Protein AF-A0A6A3FK23-F1 (afdb_monomer_lite)

Sequence (75 aa):
MFIALVILKHFDMWDKHAVDFGLKPNTLEKMIYKLLTVIEPVLCVKFVKRVAMTEQRVSRNTFRNCSYELYATDV

Organism: NCBI:txid53985

Foldseek 3Di:
DVVVLVVCVVVVVLVVVCVVVVHHSVVVSVVVVVVCVVCVVVCCVVPVDPDALVNCVVVVVDPPPDPCSVVDHDD

Secondary structure (DSSP, 8-state):
-HHHHHHHHHTTHHHHHHHHTTS-HHHHHHHHHHHHHHHHHHHHHHH-----HHHHHHTT---TT-GGGGG----

pLDDT: mean 74.73, std 11.16, range [51.44, 90.38]

Radius of gyration: 18.88 Å; chains: 1; bounding box: 34×22×48 Å

Structure (mmCIF, N/CA/C/O backbone):
data_AF-A0A6A3FK23-F1
#
_entry.id   AF-A0A6A3FK23-F1
#
loop_
_atom_site.group_PDB
_atom_site.id
_atom_site.type_symbol
_atom_site.label_atom_id
_atom_site.label_alt_id
_atom_site.label_comp_id
_atom_site.label_asym_id
_atom_site.label_entity_id
_atom_site.label_seq_id
_atom_site.pdbx_PDB_ins_code
_atom_site.Cartn_x
_atom_site.Cartn_y
_atom_site.Cartn_z
_atom_site.occupancy
_atom_site.B_iso_or_equiv
_atom_site.auth_seq_id
_atom_site.auth_comp_id
_atom_site.auth_asym_id
_atom_site.auth_atom_id
_atom_site.pdbx_PDB_model_num
ATOM 1 N N . MET A 1 1 ? -1.346 2.045 3.380 1.00 65.94 1 MET A N 1
ATOM 2 C CA . MET A 1 1 ? -0.578 1.716 2.154 1.00 65.94 1 MET A CA 1
ATOM 3 C C . MET A 1 1 ? 0.352 2.838 1.680 1.00 65.94 1 MET A C 1
ATOM 5 O O . MET A 1 1 ? 1.363 2.547 1.056 1.00 65.94 1 MET A O 1
ATOM 9 N N . PHE A 1 2 ? 0.087 4.099 2.038 1.00 65.56 2 PHE A N 1
ATOM 10 C CA . PHE A 1 2 ? 0.913 5.260 1.675 1.00 65.56 2 PHE A CA 1
ATOM 11 C C . PHE A 1 2 ? 2.404 5.139 2.056 1.00 65.56 2 PHE A C 1
ATOM 13 O O . PHE A 1 2 ? 3.273 5.458 1.254 1.00 65.56 2 PHE A O 1
ATOM 20 N N . ILE A 1 3 ? 2.713 4.587 3.236 1.00 72.62 3 ILE A N 1
ATOM 21 C CA . ILE A 1 3 ? 4.098 4.377 3.694 1.00 72.62 3 ILE A CA 1
ATOM 22 C C . ILE A 1 3 ? 4.890 3.449 2.760 1.00 72.62 3 ILE A C 1
ATOM 24 O O . ILE A 1 3 ? 6.057 3.714 2.500 1.00 72.62 3 ILE A O 1
ATOM 28 N N . ALA A 1 4 ? 4.263 2.414 2.187 1.00 71.56 4 ALA A N 1
ATOM 29 C CA . ALA A 1 4 ? 4.940 1.510 1.254 1.00 71.56 4 ALA A CA 1
ATOM 30 C C . ALA A 1 4 ? 5.352 2.226 -0.045 1.00 71.56 4 ALA A C 1
ATOM 32 O O . ALA A 1 4 ? 6.466 2.036 -0.521 1.00 71.56 4 ALA A O 1
ATOM 33 N N . LEU A 1 5 ? 4.490 3.100 -0.578 1.00 71.38 5 LEU A N 1
ATOM 34 C CA . LEU A 1 5 ? 4.796 3.921 -1.757 1.00 71.38 5 LEU A CA 1
ATOM 35 C C . LEU A 1 5 ? 5.886 4.957 -1.472 1.00 71.38 5 LEU A C 1
ATOM 37 O O . LEU A 1 5 ? 6.770 5.166 -2.301 1.00 71.38 5 LEU A O 1
ATOM 41 N N . VAL A 1 6 ? 5.845 5.578 -0.290 1.00 73.81 6 VAL A N 1
ATOM 42 C CA . VAL A 1 6 ? 6.860 6.544 0.153 1.00 73.81 6 VAL A CA 1
ATOM 43 C C . VAL A 1 6 ? 8.222 5.871 0.305 1.00 73.81 6 VAL A C 1
ATOM 45 O O . VAL A 1 6 ? 9.213 6.421 -0.161 1.00 73.81 6 VAL A O 1
ATOM 48 N N . ILE A 1 7 ? 8.274 4.667 0.882 1.00 75.62 7 ILE A N 1
ATOM 49 C CA . ILE A 1 7 ? 9.503 3.870 0.995 1.00 75.62 7 ILE A CA 1
ATOM 50 C C . ILE A 1 7 ? 10.044 3.537 -0.398 1.00 75.62 7 ILE A C 1
ATOM 52 O O . ILE A 1 7 ? 11.195 3.848 -0.691 1.00 75.62 7 ILE A O 1
ATOM 56 N N . LEU A 1 8 ? 9.215 2.979 -1.286 1.00 73.38 8 LEU A N 1
ATOM 57 C CA . LEU A 1 8 ? 9.657 2.595 -2.632 1.00 73.38 8 LEU A CA 1
ATOM 58 C C . LEU A 1 8 ? 10.204 3.789 -3.427 1.00 73.38 8 LEU A C 1
ATOM 60 O O . LEU A 1 8 ? 11.181 3.658 -4.161 1.00 73.38 8 LEU A O 1
ATOM 64 N N . LYS A 1 9 ? 9.596 4.965 -3.236 1.00 74.12 9 LYS A N 1
ATOM 65 C CA . LYS A 1 9 ? 10.050 6.228 -3.822 1.00 74.12 9 LYS A CA 1
ATOM 66 C C . LYS A 1 9 ? 11.331 6.763 -3.185 1.00 74.12 9 LYS A C 1
ATOM 68 O O . LYS A 1 9 ? 12.182 7.267 -3.902 1.00 74.12 9 LYS A O 1
ATOM 73 N N . HIS A 1 10 ? 11.478 6.664 -1.868 1.00 75.56 10 HIS A N 1
ATOM 74 C CA . HIS A 1 10 ? 12.647 7.177 -1.153 1.00 75.56 10 HIS A CA 1
ATOM 75 C C . HIS A 1 10 ? 13.926 6.394 -1.469 1.00 75.56 10 HIS A C 1
ATOM 77 O O . HIS A 1 10 ? 14.999 6.981 -1.545 1.00 75.56 10 HIS A O 1
ATOM 83 N N . PHE A 1 11 ? 13.810 5.084 -1.686 1.00 76.00 11 PHE A N 1
ATOM 84 C CA . PHE A 1 11 ? 14.949 4.218 -1.996 1.00 76.00 11 PHE A CA 1
ATOM 85 C C . PHE A 1 11 ? 15.300 4.152 -3.491 1.00 76.00 11 PHE A C 1
ATOM 87 O O . PHE A 1 11 ? 16.109 3.311 -3.876 1.00 76.00 11 PHE A O 1
ATOM 94 N N . ASP A 1 12 ? 14.677 4.988 -4.328 1.00 71.00 12 ASP A N 1
ATOM 95 C CA . ASP A 1 12 ? 14.851 5.000 -5.790 1.00 71.00 12 ASP A CA 1
ATOM 96 C C . ASP A 1 12 ? 14.710 3.603 -6.434 1.00 71.00 12 ASP A C 1
ATOM 98 O O . ASP A 1 12 ? 15.317 3.253 -7.446 1.00 71.00 12 ASP A O 1
ATOM 102 N N . MET A 1 13 ? 13.891 2.747 -5.810 1.00 75.94 13 MET A N 1
ATOM 103 C CA . MET A 1 13 ? 13.745 1.346 -6.212 1.00 75.94 13 MET A CA 1
ATOM 104 C C . MET A 1 13 ? 12.956 1.208 -7.513 1.00 75.94 13 MET A C 1
ATOM 106 O O . MET A 1 13 ? 12.975 0.143 -8.127 1.00 75.94 13 MET A O 1
ATOM 110 N N . TRP A 1 14 ? 12.276 2.273 -7.942 1.00 79.06 14 TRP A N 1
ATOM 111 C CA . TRP A 1 14 ? 11.524 2.298 -9.189 1.00 79.06 14 TRP A CA 1
ATOM 112 C C . TRP A 1 14 ? 12.429 2.108 -10.394 1.00 79.06 14 TRP A C 1
ATOM 114 O O . TRP A 1 14 ? 12.089 1.289 -11.238 1.00 79.06 14 TRP A O 1
ATOM 124 N N . ASP A 1 15 ? 13.570 2.794 -10.466 1.00 78.69 15 ASP A N 1
ATOM 125 C CA . ASP A 1 15 ? 14.490 2.672 -11.599 1.00 78.69 15 ASP A CA 1
ATOM 126 C C . ASP A 1 15 ? 15.132 1.288 -11.657 1.00 78.69 15 ASP A C 1
ATOM 128 O O . ASP A 1 15 ? 15.137 0.644 -12.706 1.00 78.69 15 ASP A O 1
ATOM 132 N N . LYS A 1 16 ? 15.570 0.768 -10.507 1.00 83.44 16 LYS A N 1
ATOM 133 C CA . LYS A 1 16 ? 16.144 -0.579 -10.424 1.00 83.44 16 LYS A CA 1
ATOM 134 C C . LYS A 1 16 ? 15.140 -1.654 -10.843 1.00 83.44 16 LYS A C 1
ATOM 136 O O . LYS A 1 16 ? 15.436 -2.473 -11.708 1.00 83.44 16 LYS A O 1
ATOM 141 N N . HIS A 1 17 ? 13.935 -1.623 -10.278 1.00 80.62 17 HIS A N 1
ATOM 142 C CA . HIS A 1 17 ? 12.910 -2.606 -10.612 1.00 80.62 17 HIS A CA 1
ATOM 143 C C . HIS A 1 17 ? 12.352 -2.408 -12.021 1.00 80.62 17 HIS A C 1
ATOM 145 O O . HIS A 1 17 ? 12.025 -3.381 -12.689 1.00 80.62 17 HIS A O 1
ATOM 151 N N . ALA A 1 18 ? 12.275 -1.181 -12.528 1.00 83.88 18 ALA A N 1
ATOM 152 C CA . ALA A 1 18 ? 11.843 -0.929 -13.898 1.00 83.88 18 ALA A CA 1
ATOM 153 C C . ALA A 1 18 ? 12.724 -1.662 -14.914 1.00 83.88 18 ALA A C 1
ATOM 155 O O . ALA A 1 18 ? 12.187 -2.267 -15.842 1.00 83.88 18 ALA A O 1
ATOM 156 N N . VAL A 1 19 ? 14.041 -1.694 -14.687 1.00 85.50 19 VAL A N 1
ATOM 157 C CA . VAL A 1 19 ? 14.977 -2.486 -15.496 1.00 85.50 19 VAL A CA 1
ATOM 158 C C . VAL A 1 19 ? 14.685 -3.984 -15.371 1.00 85.50 19 VAL A C 1
ATOM 160 O O . VAL A 1 19 ? 14.558 -4.647 -16.399 1.00 85.50 19 VAL A O 1
ATOM 163 N N . ASP A 1 20 ? 14.498 -4.500 -14.151 1.00 85.62 20 ASP A N 1
ATOM 164 C CA . ASP A 1 20 ? 14.200 -5.924 -13.911 1.00 85.62 20 ASP A CA 1
ATOM 165 C C . ASP A 1 20 ? 12.913 -6.385 -14.620 1.00 85.62 20 ASP A C 1
ATOM 167 O O . ASP A 1 20 ? 12.828 -7.504 -15.126 1.00 85.62 20 ASP A O 1
ATOM 171 N N . PHE A 1 21 ? 11.905 -5.514 -14.677 1.00 82.06 21 PHE A N 1
ATOM 172 C CA . PHE A 1 21 ? 10.612 -5.799 -15.301 1.00 82.06 21 PHE A CA 1
ATOM 173 C C . PHE A 1 21 ? 10.534 -5.371 -16.776 1.00 82.06 21 PHE A C 1
ATOM 175 O O . PHE A 1 21 ? 9.498 -5.577 -17.410 1.00 82.06 21 PHE A O 1
ATOM 182 N N . GLY A 1 22 ? 11.588 -4.766 -17.337 1.00 88.06 22 GLY A N 1
ATOM 183 C CA . GLY A 1 22 ? 11.588 -4.230 -18.704 1.00 88.06 22 GLY A CA 1
ATOM 184 C C . GLY A 1 22 ? 10.556 -3.115 -18.931 1.00 88.06 22 GLY A C 1
ATOM 185 O O . GLY A 1 22 ? 10.082 -2.911 -20.050 1.00 88.06 22 GLY A O 1
ATOM 186 N N . LEU A 1 23 ? 10.166 -2.409 -17.869 1.00 86.50 23 LEU A N 1
ATOM 187 C CA . LEU A 1 23 ? 9.172 -1.340 -17.887 1.00 86.50 23 LEU A CA 1
ATOM 188 C C . LEU A 1 23 ? 9.846 0.023 -17.740 1.00 86.50 23 LEU A C 1
ATOM 190 O O . LEU A 1 23 ? 10.986 0.143 -17.312 1.00 86.50 23 LEU A O 1
ATOM 194 N N . LYS A 1 24 ? 9.117 1.093 -18.066 1.00 88.50 24 LYS A N 1
ATOM 195 C CA . LYS A 1 24 ? 9.538 2.445 -17.676 1.00 88.50 24 LYS A CA 1
ATOM 196 C C . LYS A 1 24 ? 9.221 2.665 -16.188 1.00 88.50 24 LYS A C 1
ATOM 198 O O . LYS A 1 24 ? 8.130 2.258 -15.774 1.00 88.50 24 LYS A O 1
ATOM 203 N N . PRO A 1 25 ? 10.060 3.383 -15.418 1.00 84.12 25 PRO A N 1
ATOM 204 C CA . PRO A 1 25 ? 9.820 3.656 -13.993 1.00 84.12 25 PRO A CA 1
ATOM 205 C C . PRO A 1 25 ? 8.432 4.244 -13.713 1.00 84.12 25 PRO A C 1
ATOM 207 O O . PRO A 1 25 ? 7.688 3.729 -12.885 1.00 84.12 25 PRO A O 1
ATOM 210 N N . ASN A 1 26 ? 8.007 5.226 -14.514 1.00 85.25 26 ASN A N 1
ATOM 211 C CA . ASN A 1 26 ? 6.674 5.839 -14.419 1.00 85.25 26 ASN A CA 1
AT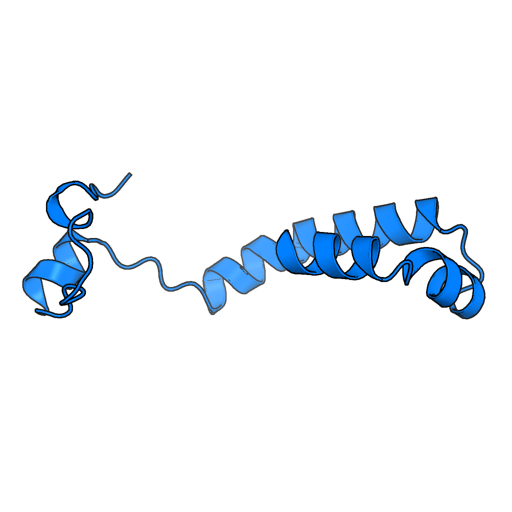OM 212 C C . ASN A 1 26 ? 5.522 4.840 -14.676 1.00 85.25 26 ASN A C 1
ATOM 214 O O . ASN A 1 26 ? 4.442 4.939 -14.093 1.00 85.25 26 ASN A O 1
ATOM 218 N N . THR A 1 27 ? 5.725 3.856 -15.556 1.00 86.06 27 THR A N 1
ATOM 219 C CA . THR A 1 27 ? 4.719 2.813 -15.811 1.00 86.06 27 THR A CA 1
ATOM 220 C C . THR A 1 27 ? 4.611 1.867 -14.619 1.00 86.06 27 THR A C 1
ATOM 222 O O . THR A 1 27 ? 3.498 1.531 -14.212 1.00 86.06 27 THR A O 1
ATOM 225 N N . LEU A 1 28 ? 5.751 1.476 -14.044 1.00 85.75 28 LEU A N 1
ATOM 226 C CA . LEU A 1 28 ? 5.814 0.609 -12.869 1.00 85.75 28 LEU A CA 1
ATOM 227 C C . LEU A 1 28 ? 5.170 1.293 -11.656 1.00 85.75 28 LEU A C 1
ATOM 229 O O . LEU A 1 28 ? 4.323 0.693 -10.997 1.00 85.75 28 LEU A O 1
ATOM 233 N N . GLU A 1 29 ?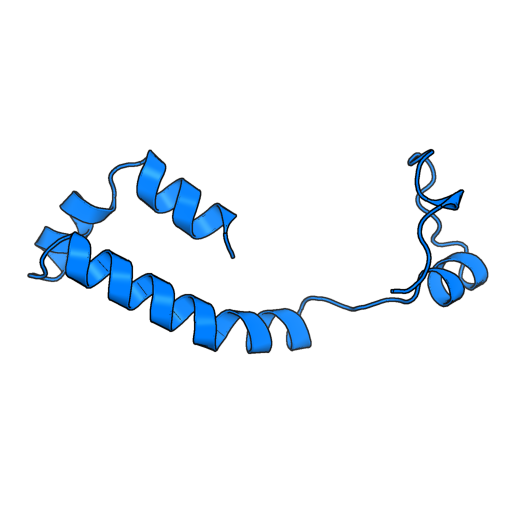 5.462 2.580 -11.451 1.00 86.00 29 GLU A N 1
ATOM 234 C CA . GLU A 1 29 ? 4.824 3.425 -10.438 1.00 86.00 29 GLU A CA 1
ATOM 235 C C . GLU A 1 29 ? 3.299 3.393 -10.562 1.00 86.00 29 GLU A C 1
ATOM 237 O O . GLU A 1 29 ? 2.604 2.964 -9.637 1.00 86.00 29 GLU A O 1
ATOM 242 N N . LYS A 1 30 ? 2.754 3.734 -11.734 1.00 88.56 30 LYS A N 1
ATOM 243 C CA . LYS A 1 30 ? 1.301 3.713 -11.973 1.00 88.56 30 LYS A CA 1
ATOM 244 C C . LYS A 1 30 ? 0.673 2.338 -11.759 1.00 88.56 30 LYS A C 1
ATOM 246 O O . LYS A 1 30 ? -0.464 2.255 -11.293 1.00 88.56 30 LYS A O 1
ATOM 25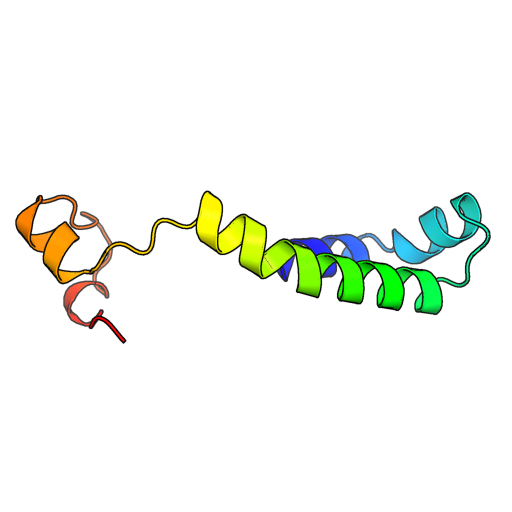1 N N . MET A 1 31 ? 1.377 1.268 -12.120 1.00 89.44 31 MET A N 1
ATOM 252 C CA . MET A 1 31 ? 0.880 -0.095 -11.955 1.00 89.44 31 MET A CA 1
ATOM 253 C C . MET A 1 31 ? 0.784 -0.477 -10.475 1.00 89.44 31 MET A C 1
ATOM 255 O O . MET A 1 31 ? -0.249 -0.992 -10.048 1.00 89.44 31 MET A O 1
ATOM 259 N N . ILE A 1 32 ? 1.807 -0.155 -9.680 1.00 86.75 32 ILE A N 1
ATOM 260 C CA . ILE A 1 32 ? 1.804 -0.402 -8.234 1.00 86.75 32 ILE A CA 1
ATOM 261 C C . ILE A 1 32 ? 0.755 0.459 -7.526 1.00 86.75 32 ILE A C 1
ATOM 263 O O . ILE A 1 32 ? 0.056 -0.053 -6.654 1.00 86.75 32 ILE A O 1
ATOM 267 N N . TYR A 1 33 ? 0.564 1.721 -7.927 1.00 87.94 33 TYR A N 1
ATOM 268 C CA . TYR A 1 33 ? -0.535 2.537 -7.400 1.00 87.94 33 TYR A CA 1
ATOM 269 C C . TYR A 1 33 ? -1.892 1.867 -7.620 1.00 87.94 33 TYR A C 1
ATOM 271 O O . TYR A 1 33 ? -2.638 1.688 -6.661 1.00 87.94 33 TYR A O 1
ATOM 279 N N . LYS A 1 34 ? -2.192 1.431 -8.852 1.00 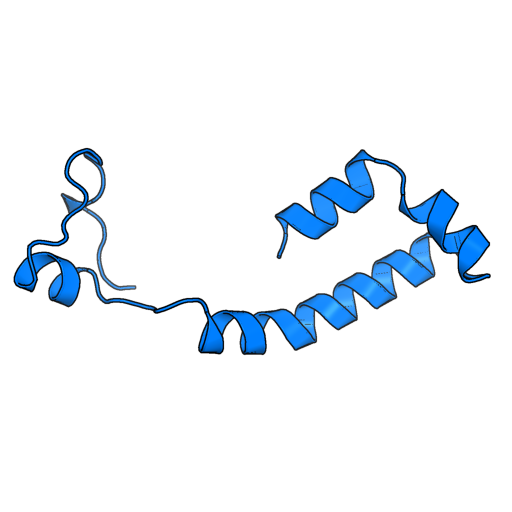90.12 34 LYS A N 1
ATOM 280 C CA . LYS A 1 34 ? -3.451 0.730 -9.158 1.00 90.12 34 LYS A CA 1
ATOM 281 C C . LYS A 1 34 ? -3.613 -0.548 -8.340 1.00 90.12 34 LYS A C 1
ATOM 283 O O . LYS A 1 34 ? -4.696 -0.805 -7.820 1.00 90.12 34 LYS A O 1
ATOM 288 N N . LEU A 1 35 ? -2.543 -1.332 -8.213 1.00 89.00 35 LEU A N 1
ATOM 289 C CA . LEU A 1 35 ? -2.536 -2.551 -7.412 1.00 89.00 35 LEU A CA 1
ATOM 290 C C . LEU A 1 35 ? -2.886 -2.251 -5.950 1.00 89.00 35 LEU A C 1
ATOM 292 O O . LEU A 1 35 ? -3.764 -2.893 -5.377 1.00 89.00 35 LEU A O 1
ATOM 296 N N . LEU A 1 36 ? -2.245 -1.242 -5.362 1.00 86.81 36 LEU A N 1
ATOM 297 C CA . LEU A 1 36 ? -2.506 -0.838 -3.986 1.00 86.81 36 LEU A CA 1
ATOM 298 C C . LEU A 1 36 ? -3.930 -0.320 -3.804 1.00 86.81 36 LEU A C 1
ATOM 300 O O . LEU A 1 36 ? -4.553 -0.693 -2.820 1.00 86.81 36 LEU A O 1
ATOM 304 N N . THR A 1 37 ? -4.480 0.447 -4.747 1.00 87.81 37 THR A N 1
ATOM 305 C CA . THR A 1 37 ? -5.875 0.914 -4.671 1.00 87.81 37 THR A CA 1
ATOM 306 C C . THR A 1 37 ? -6.878 -0.243 -4.642 1.00 87.81 37 THR A C 1
ATOM 308 O O . THR A 1 37 ? -7.905 -0.148 -3.977 1.00 87.81 37 THR A O 1
ATOM 311 N N . VAL A 1 38 ? -6.588 -1.350 -5.331 1.00 90.38 38 VAL A N 1
ATOM 312 C CA . VAL A 1 38 ? -7.454 -2.541 -5.335 1.00 90.38 38 VAL A CA 1
ATOM 313 C C . VAL A 1 38 ? -7.277 -3.372 -4.064 1.00 90.38 38 VAL A C 1
ATOM 315 O O . VAL A 1 38 ? -8.254 -3.865 -3.502 1.00 90.38 38 VAL A O 1
ATOM 318 N N . ILE A 1 39 ? -6.039 -3.540 -3.597 1.00 87.38 39 ILE A N 1
ATOM 319 C CA . ILE A 1 39 ? -5.736 -4.406 -2.453 1.00 87.38 39 ILE A CA 1
ATOM 320 C C . ILE A 1 39 ? -6.036 -3.709 -1.115 1.00 87.38 39 ILE A C 1
ATOM 322 O O . ILE A 1 39 ? -6.454 -4.371 -0.164 1.00 87.38 39 ILE A O 1
ATOM 326 N N . GLU A 1 40 ? -5.849 -2.392 -1.022 1.00 85.44 40 GLU A N 1
ATOM 327 C CA . GLU A 1 40 ? -6.073 -1.601 0.192 1.00 85.44 40 GLU A CA 1
ATOM 328 C C . GLU A 1 40 ? -7.431 -1.865 0.855 1.00 85.44 40 GLU A C 1
ATOM 330 O O . GLU A 1 40 ? -7.419 -2.213 2.035 1.00 85.44 40 GLU A O 1
ATOM 335 N N . PRO A 1 41 ? -8.589 -1.791 0.170 1.00 85.44 41 PRO A N 1
ATOM 336 C CA . PRO A 1 41 ? -9.872 -2.059 0.816 1.00 85.44 41 PRO A CA 1
ATOM 337 C C . PRO A 1 41 ? -9.978 -3.499 1.332 1.00 85.44 41 PRO A C 1
ATOM 339 O O . PRO A 1 41 ? -10.499 -3.717 2.423 1.00 85.44 41 PRO A O 1
ATOM 342 N N . VAL A 1 42 ? -9.439 -4.481 0.603 1.00 87.06 42 VAL A N 1
ATOM 343 C CA . VAL A 1 42 ? -9.477 -5.899 1.000 1.00 87.06 42 VAL A CA 1
ATOM 344 C C . VAL A 1 42 ? -8.639 -6.136 2.256 1.00 87.06 42 VAL A C 1
ATOM 346 O O . VAL A 1 42 ? -9.090 -6.787 3.201 1.00 87.06 42 VAL A O 1
ATOM 349 N N . LEU A 1 43 ? -7.425 -5.582 2.289 1.00 83.88 43 LEU A N 1
ATOM 350 C CA . LEU A 1 43 ? -6.546 -5.664 3.452 1.00 83.88 43 LEU A CA 1
ATOM 351 C C . LEU A 1 43 ? -7.124 -4.893 4.639 1.00 83.88 43 LEU A C 1
ATOM 353 O O . LEU A 1 43 ? -7.104 -5.406 5.755 1.00 83.88 43 LEU A O 1
ATOM 357 N N . CYS A 1 44 ? -7.684 -3.705 4.412 1.00 82.25 44 CYS A N 1
ATOM 358 C CA . CYS A 1 44 ? -8.317 -2.915 5.460 1.00 82.25 44 CYS A CA 1
ATOM 359 C C . CYS A 1 44 ? -9.503 -3.657 6.081 1.00 82.25 44 CYS A C 1
ATOM 361 O O . CYS A 1 44 ? -9.558 -3.776 7.296 1.00 82.25 44 CYS A O 1
ATOM 363 N N . VAL A 1 45 ? -10.402 -4.241 5.289 1.00 82.38 45 VAL A N 1
ATOM 364 C CA . VAL A 1 45 ? -11.537 -5.009 5.833 1.00 82.38 45 VAL A CA 1
ATOM 365 C C . VAL A 1 45 ? -11.069 -6.220 6.643 1.00 82.38 45 VAL A C 1
ATOM 367 O O . VAL A 1 45 ? -11.653 -6.535 7.676 1.00 82.38 45 VAL A O 1
ATOM 370 N N . LYS A 1 46 ? -10.014 -6.906 6.191 1.00 83.44 46 LYS A N 1
ATOM 371 C CA . LYS A 1 46 ? -9.560 -8.152 6.819 1.00 83.44 46 LYS A CA 1
ATOM 372 C C . LYS A 1 46 ? -8.692 -7.939 8.059 1.00 83.44 46 LYS A C 1
ATOM 374 O O . LYS A 1 46 ? -8.767 -8.734 8.991 1.00 83.44 46 LYS A O 1
ATOM 379 N N . PHE A 1 47 ? -7.851 -6.908 8.057 1.00 77.75 47 PHE A N 1
ATOM 380 C CA . PHE A 1 47 ? -6.823 -6.704 9.082 1.00 77.75 47 PHE A CA 1
ATOM 381 C C . PHE A 1 47 ? -7.047 -5.461 9.941 1.00 77.75 47 PHE A C 1
ATOM 383 O O . PHE A 1 47 ? -6.593 -5.428 11.083 1.00 77.75 47 PHE A O 1
ATOM 390 N N . VAL A 1 48 ? -7.752 -4.445 9.438 1.00 76.44 48 VAL A N 1
ATOM 391 C CA . VAL A 1 48 ? -8.078 -3.255 10.227 1.00 76.44 48 VAL A CA 1
ATOM 392 C C . VAL A 1 48 ? -9.411 -3.499 10.913 1.00 76.44 48 VAL A C 1
ATOM 394 O O . VAL A 1 48 ? -10.485 -3.281 10.355 1.00 76.44 48 VAL A O 1
ATOM 397 N N . LYS A 1 49 ? -9.344 -3.948 12.167 1.00 68.62 49 LYS A N 1
ATOM 398 C CA . LYS A 1 49 ? -10.526 -3.996 13.020 1.00 68.62 49 LYS A CA 1
ATOM 399 C C . LYS A 1 49 ? -10.924 -2.561 13.358 1.00 68.62 49 LYS A C 1
ATOM 401 O O . LYS A 1 49 ? -10.263 -1.901 14.157 1.00 68.62 49 LYS A O 1
ATOM 406 N N . ARG A 1 50 ? -11.997 -2.076 12.738 1.00 64.06 50 ARG A N 1
ATOM 407 C CA . ARG A 1 50 ? -12.613 -0.802 13.104 1.00 64.06 50 ARG A CA 1
ATOM 408 C C . ARG A 1 50 ? -13.365 -1.039 14.416 1.00 64.06 50 ARG A C 1
ATOM 410 O O . ARG A 1 50 ? -14.443 -1.617 14.405 1.00 64.06 50 ARG A O 1
ATOM 417 N N . VAL A 1 51 ? -12.731 -0.730 15.544 1.00 64.56 51 VAL A N 1
ATOM 418 C CA . VAL A 1 51 ? -13.375 -0.814 16.862 1.00 64.56 51 VAL A CA 1
ATOM 419 C C . VAL A 1 51 ? -13.885 0.575 17.203 1.00 64.56 51 VAL A C 1
ATOM 421 O O . VAL A 1 51 ? -13.118 1.532 17.107 1.00 64.56 51 VAL A O 1
ATOM 424 N N . ALA A 1 52 ? -15.156 0.675 17.583 1.00 68.06 52 ALA A N 1
ATOM 425 C CA . ALA A 1 52 ? -15.717 1.937 18.035 1.00 68.06 52 ALA A CA 1
ATOM 426 C C . ALA A 1 52 ? -15.058 2.352 19.361 1.00 68.06 52 ALA A C 1
ATOM 428 O O . ALA A 1 52 ? -14.847 1.524 20.254 1.00 68.06 52 ALA A O 1
ATOM 429 N N . MET A 1 53 ? -14.740 3.635 19.521 1.00 68.88 53 MET A N 1
ATOM 430 C CA . MET A 1 53 ? -14.154 4.170 20.755 1.00 68.88 53 MET A CA 1
ATOM 431 C C . MET A 1 53 ? -15.078 3.937 21.952 1.00 68.88 53 MET A C 1
ATOM 433 O O . MET A 1 53 ? -14.619 3.720 23.074 1.00 68.88 53 MET A O 1
ATOM 437 N N . THR A 1 54 ? -16.389 3.922 21.719 1.00 67.50 54 THR A N 1
ATOM 438 C CA . THR A 1 54 ? -17.401 3.528 22.707 1.00 67.50 54 THR A CA 1
ATOM 439 C C . THR A 1 54 ? -17.239 2.076 23.176 1.00 67.50 54 THR A C 1
ATOM 441 O O . THR A 1 54 ? -17.208 1.832 24.384 1.00 67.50 54 THR A O 1
ATOM 444 N N . GLU A 1 55 ? -17.040 1.123 22.263 1.00 69.94 55 GLU A N 1
ATOM 445 C CA . GLU A 1 55 ? -16.783 -0.288 22.593 1.00 69.94 55 GLU A CA 1
ATOM 446 C C . GLU A 1 55 ? -15.457 -0.472 23.350 1.00 69.94 55 GLU A C 1
ATOM 448 O O . 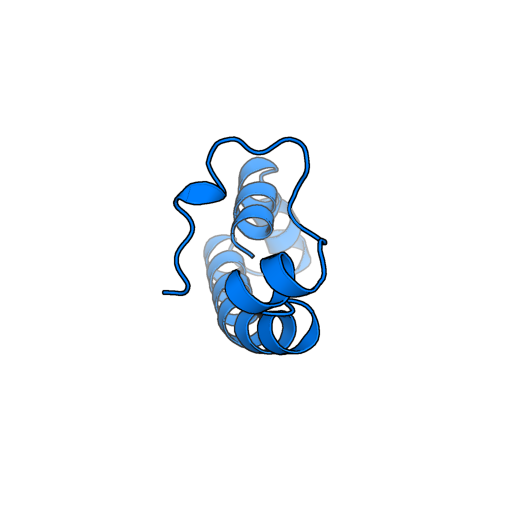GLU A 1 55 ? -15.402 -1.229 24.322 1.00 69.94 55 GLU A O 1
ATOM 453 N N . GLN A 1 56 ? -14.405 0.264 22.970 1.00 68.56 56 GLN A N 1
ATOM 454 C CA . GLN A 1 56 ? -13.110 0.225 23.667 1.00 68.56 56 GLN A CA 1
ATOM 455 C C . GLN A 1 56 ? -13.186 0.782 25.096 1.00 68.56 56 GLN A C 1
ATOM 457 O O . GLN A 1 56 ? -12.562 0.232 26.011 1.00 68.56 56 GLN A O 1
ATOM 462 N N . ARG A 1 57 ? -13.966 1.856 25.308 1.00 68.31 57 ARG A N 1
ATOM 463 C CA . ARG A 1 57 ? -14.201 2.445 26.639 1.00 68.31 57 ARG A CA 1
ATOM 464 C C . ARG A 1 57 ? -14.933 1.473 27.560 1.00 68.31 57 ARG A C 1
ATOM 466 O O . ARG A 1 57 ? -14.522 1.309 28.708 1.00 68.31 57 ARG A O 1
ATOM 473 N N . VAL A 1 58 ? -15.965 0.790 27.059 1.00 70.69 58 VAL A N 1
ATOM 474 C CA . VAL A 1 58 ? -16.704 -0.228 27.829 1.00 70.69 58 VAL A CA 1
ATOM 475 C C . VAL A 1 58 ? -15.811 -1.426 28.157 1.00 70.69 58 VAL A C 1
ATOM 477 O O . VAL A 1 58 ? -15.832 -1.916 29.286 1.00 70.69 58 VAL A O 1
ATOM 480 N N . SER A 1 59 ? -14.963 -1.861 27.222 1.00 68.88 59 SER A N 1
ATOM 481 C CA . SER A 1 59 ? -14.062 -2.999 27.429 1.00 68.88 59 SER A CA 1
ATOM 482 C C . SER A 1 59 ? -12.812 -2.675 28.264 1.00 68.88 59 SER A C 1
ATOM 484 O O . SER A 1 59 ? -11.938 -3.531 28.382 1.00 68.88 59 SER A O 1
ATOM 486 N N . ARG A 1 60 ? -12.686 -1.450 28.804 1.00 65.81 60 ARG A N 1
ATOM 487 C CA . ARG A 1 60 ? -11.501 -0.931 29.523 1.00 65.81 60 ARG A CA 1
ATOM 488 C C . ARG A 1 60 ? -10.172 -1.075 28.760 1.00 65.81 60 ARG A C 1
ATOM 490 O O . ARG A 1 60 ? -9.109 -0.992 29.369 1.00 65.81 60 ARG A O 1
ATOM 497 N N . ASN A 1 61 ? -10.221 -1.218 27.434 1.00 64.00 61 ASN A N 1
ATOM 498 C CA . ASN A 1 61 ? -9.047 -1.188 26.553 1.00 64.00 61 ASN A CA 1
ATOM 499 C C . ASN A 1 61 ? -8.791 0.241 26.051 1.00 64.00 61 ASN A C 1
ATOM 501 O O . ASN A 1 61 ? -8.477 0.458 24.887 1.00 64.00 61 ASN A O 1
ATOM 505 N N . THR A 1 62 ? -8.963 1.232 26.923 1.00 63.69 62 THR A N 1
ATOM 506 C CA . THR A 1 62 ? -8.573 2.617 26.642 1.00 63.69 62 THR A CA 1
ATOM 507 C C . THR A 1 62 ? -7.054 2.704 26.633 1.00 63.69 62 THR A C 1
ATOM 509 O O . THR A 1 62 ? -6.411 2.110 27.510 1.00 63.69 62 THR A O 1
ATOM 512 N N . PHE A 1 63 ? -6.450 3.428 25.692 1.00 61.09 63 PHE A N 1
ATOM 513 C CA . PHE A 1 63 ? -5.003 3.487 25.652 1.00 61.09 63 PHE A CA 1
ATOM 514 C C . PHE A 1 63 ? -4.535 4.342 26.824 1.00 61.09 63 PHE A C 1
ATOM 516 O O . PHE A 1 63 ? -4.812 5.531 26.963 1.00 61.09 63 PHE A O 1
ATOM 523 N N . ARG A 1 64 ? -3.799 3.690 27.716 1.00 61.81 64 ARG A N 1
ATOM 524 C CA . ARG A 1 64 ? -3.442 4.214 29.035 1.00 61.81 64 ARG A CA 1
ATOM 525 C C . ARG A 1 64 ? -2.605 5.502 28.998 1.00 61.81 64 ARG A C 1
ATOM 527 O O . ARG A 1 64 ? -2.436 6.121 30.040 1.00 61.81 64 ARG A O 1
ATOM 534 N N . ASN A 1 65 ? -2.058 5.872 27.837 1.00 61.88 65 ASN A N 1
ATOM 535 C CA . ASN A 1 65 ? -1.046 6.920 27.699 1.00 61.88 65 ASN A CA 1
ATOM 536 C C . ASN A 1 65 ? -1.286 7.894 26.529 1.00 61.88 65 ASN A C 1
ATOM 538 O O . ASN A 1 65 ? -0.342 8.538 26.076 1.00 61.88 65 ASN A O 1
ATOM 542 N N . CYS A 1 66 ? -2.517 8.005 26.016 1.00 56.09 66 CYS A N 1
ATOM 543 C CA . CYS A 1 66 ? -2.837 8.945 24.940 1.00 56.09 66 CYS A CA 1
ATOM 544 C C . CYS A 1 66 ? -3.843 10.008 25.413 1.00 56.09 66 CYS A C 1
ATOM 546 O O . CYS A 1 66 ? -5.049 9.779 25.445 1.00 56.09 66 CYS A O 1
ATOM 548 N N . SER A 1 67 ? -3.355 11.203 25.766 1.00 55.50 67 SER A N 1
ATOM 549 C CA . SER A 1 67 ? -4.186 12.310 26.280 1.00 55.50 67 SER A CA 1
ATOM 550 C C . SER A 1 67 ? -5.269 12.789 25.301 1.00 55.50 67 SER A C 1
ATOM 552 O O . SER A 1 67 ? -6.238 13.424 25.710 1.00 55.50 67 SER A O 1
ATOM 554 N N . TYR A 1 68 ? -5.125 12.477 24.010 1.00 59.19 68 TYR A N 1
ATOM 555 C CA . TYR A 1 68 ? -6.047 12.892 22.952 1.00 59.19 68 TYR A CA 1
ATOM 556 C C . TYR A 1 68 ? -7.245 11.9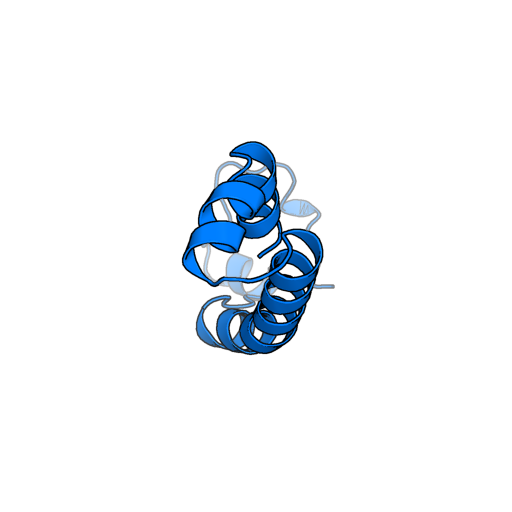43 22.755 1.00 59.19 68 TYR A C 1
ATOM 558 O O . TYR A 1 68 ? -8.185 12.289 22.042 1.00 59.19 68 TYR A O 1
ATOM 566 N N . GLU A 1 69 ? -7.285 10.785 23.422 1.00 58.38 69 GLU A N 1
ATOM 567 C CA . GLU A 1 69 ? -8.373 9.799 23.266 1.00 58.38 69 GLU A CA 1
ATOM 568 C C . GLU A 1 69 ? -9.709 10.200 23.875 1.00 58.38 69 GLU A C 1
ATOM 570 O O . GLU A 1 69 ? -10.754 9.654 23.511 1.00 58.38 69 GLU A O 1
ATOM 575 N N . LEU A 1 70 ? -9.705 11.175 24.780 1.00 51.44 70 LEU A N 1
ATOM 576 C CA . LEU A 1 70 ? -10.934 11.746 25.326 1.00 51.44 70 LEU A CA 1
ATOM 577 C C . LEU A 1 70 ? -11.766 12.452 24.244 1.00 51.44 70 LEU A C 1
ATOM 579 O O . LEU A 1 70 ? -12.988 12.483 24.353 1.00 51.44 70 LEU A O 1
ATOM 583 N N . TYR A 1 71 ? -11.119 12.942 23.181 1.00 55.78 71 TYR A N 1
ATOM 584 C CA . TYR A 1 71 ? -11.756 13.683 22.087 1.00 55.78 71 TYR A CA 1
ATOM 585 C C . TYR A 1 71 ? -11.995 12.847 20.829 1.00 55.78 71 TYR A C 1
ATOM 587 O O . TYR A 1 71 ? -12.580 13.339 19.868 1.00 55.78 71 TYR A O 1
ATOM 595 N N . ALA A 1 72 ? -11.559 11.587 20.815 1.00 57.22 72 ALA A N 1
ATOM 596 C CA . ALA A 1 72 ? -11.845 10.689 19.712 1.00 57.22 72 ALA A CA 1
ATOM 597 C C . ALA A 1 72 ? -13.323 10.274 19.779 1.00 57.22 72 ALA A C 1
ATOM 599 O O . ALA A 1 72 ? -13.742 9.490 20.641 1.00 57.22 72 ALA A O 1
ATOM 600 N N . THR A 1 73 ? -14.122 10.870 18.902 1.00 53.22 73 THR A N 1
ATOM 601 C CA . THR A 1 73 ? -15.487 10.453 18.592 1.00 53.22 73 THR A CA 1
ATOM 602 C C . THR A 1 73 ? -15.466 9.471 17.431 1.00 53.22 73 THR A C 1
ATOM 604 O O . THR A 1 73 ? -14.634 9.594 16.532 1.00 53.22 73 THR A O 1
ATOM 607 N N . ASP A 1 74 ? -16.390 8.515 17.453 1.00 55.09 74 ASP A N 1
ATOM 608 C CA . ASP A 1 74 ? -16.662 7.653 16.306 1.00 55.09 74 ASP A CA 1
ATOM 609 C C . ASP A 1 74 ? -17.164 8.551 15.156 1.00 55.09 74 ASP A C 1
ATOM 611 O O . ASP A 1 74 ? -18.216 9.177 15.292 1.00 55.09 74 ASP A O 1
ATOM 615 N N . VAL A 1 75 ? -16.369 8.704 14.088 1.00 56.84 75 VAL A N 1
ATOM 616 C CA . VAL A 1 75 ? -16.737 9.452 12.864 1.00 56.84 75 VAL A CA 1
ATOM 617 C C . VAL A 1 75 ? -17.339 8.514 11.832 1.00 56.84 75 VAL A C 1
ATOM 619 O O . VAL A 1 75 ? -16.762 7.416 11.637 1.00 56.84 75 VAL A O 1
#